Protein AF-A0A952T547-F1 (afdb_monomer)

Mean predicted aligned error: 19.17 Å

Radius of gyration: 25.54 Å; Cα contacts (8 Å, |Δi|>4): 140; chains: 1; bounding box: 40×51×68 Å

Structure (mmCIF, N/CA/C/O backbone):
data_AF-A0A952T547-F1
#
_entry.id   AF-A0A952T547-F1
#
loop_
_atom_site.group_PDB
_atom_site.id
_atom_site.type_symbol
_atom_site.label_atom_id
_atom_site.label_alt_id
_atom_site.label_comp_id
_atom_site.label_asym_id
_atom_site.label_entity_id
_atom_site.label_seq_id
_atom_site.pdbx_PDB_ins_code
_atom_site.Cartn_x
_atom_site.Cartn_y
_atom_site.Cartn_z
_atom_site.occupancy
_atom_site.B_iso_or_equiv
_atom_site.auth_seq_id
_atom_site.auth_comp_id
_atom_site.auth_asym_id
_atom_site.auth_atom_id
_atom_site.pdbx_PDB_model_num
ATOM 1 N N . MET A 1 1 ? -14.560 41.550 34.277 1.00 41.41 1 MET A N 1
ATOM 2 C CA . MET A 1 1 ? -15.078 40.164 34.198 1.00 41.41 1 MET A CA 1
ATOM 3 C C . MET A 1 1 ? -14.848 39.647 32.783 1.00 41.41 1 MET A C 1
ATOM 5 O O . MET A 1 1 ? -15.458 40.168 31.865 1.00 41.41 1 MET A O 1
ATOM 9 N N . LYS A 1 2 ? -13.906 38.715 32.571 1.00 41.25 2 LYS A N 1
ATOM 10 C CA . LYS A 1 2 ? -13.650 38.120 31.245 1.00 41.25 2 LYS A CA 1
ATOM 11 C C . LYS A 1 2 ? -14.579 36.919 31.067 1.00 41.25 2 LYS A C 1
ATOM 13 O O . LYS A 1 2 ? -14.457 35.946 31.809 1.00 41.25 2 LYS A O 1
ATOM 18 N N . SER A 1 3 ? -15.515 37.001 30.123 1.00 45.03 3 SER A N 1
ATOM 19 C CA . SER A 1 3 ? -16.387 35.886 29.757 1.00 45.03 3 SER A CA 1
ATOM 20 C C . SER A 1 3 ? -15.538 34.756 29.176 1.00 45.03 3 SER A C 1
ATOM 22 O O . SER A 1 3 ? -14.921 34.913 28.122 1.00 45.03 3 SER A O 1
ATOM 24 N N . LYS A 1 4 ? -15.485 33.616 29.870 1.00 49.12 4 LYS A N 1
ATOM 25 C CA . LYS A 1 4 ? -14.953 32.372 29.309 1.00 49.12 4 LYS A CA 1
ATOM 26 C C . LYS A 1 4 ? -15.877 31.940 28.174 1.00 49.12 4 LYS A C 1
ATOM 28 O O . LYS A 1 4 ? -16.978 31.459 28.425 1.00 49.12 4 LYS A O 1
ATOM 33 N N . THR A 1 5 ? -15.427 32.116 26.940 1.00 49.91 5 THR A N 1
ATOM 34 C CA . THR A 1 5 ? -16.039 31.512 25.757 1.00 49.91 5 THR A CA 1
ATOM 35 C C . THR A 1 5 ? -15.994 29.994 25.936 1.00 49.91 5 THR A C 1
ATOM 37 O O . THR A 1 5 ? -14.934 29.385 25.808 1.00 49.91 5 THR A O 1
ATOM 40 N N . GLN A 1 6 ? -17.118 29.378 26.312 1.00 55.28 6 GLN A N 1
ATOM 41 C CA . GLN A 1 6 ? -17.259 27.923 26.314 1.00 55.28 6 GLN A CA 1
ATOM 42 C C . GLN A 1 6 ? -17.182 27.450 24.861 1.00 55.28 6 GLN A C 1
ATOM 44 O O . GLN A 1 6 ? -18.121 27.631 24.084 1.00 55.28 6 GLN A O 1
ATOM 49 N N . SER A 1 7 ? -16.039 26.882 24.478 1.00 61.81 7 SER A N 1
ATOM 50 C CA . SER A 1 7 ? -15.892 26.209 23.194 1.00 61.81 7 SER A CA 1
ATOM 51 C C . SER A 1 7 ? -16.882 25.045 23.135 1.00 61.81 7 SER A C 1
ATOM 53 O O . SER A 1 7 ? -16.978 24.230 24.055 1.00 61.81 7 SER A O 1
ATOM 55 N N . LYS A 1 8 ? -17.677 24.989 22.061 1.00 70.31 8 LYS A N 1
ATOM 56 C CA . LYS A 1 8 ? -18.604 23.875 21.844 1.00 70.31 8 LYS A CA 1
ATOM 57 C C . LYS A 1 8 ? -17.788 22.583 21.713 1.00 70.31 8 LYS A C 1
ATOM 59 O O . LYS A 1 8 ? -16.827 22.575 20.943 1.00 70.31 8 LYS A O 1
ATOM 64 N N . PRO A 1 9 ? -18.177 21.498 22.404 1.00 66.88 9 PRO A N 1
ATOM 65 C CA . PRO A 1 9 ? -17.435 20.251 22.352 1.00 66.88 9 PRO A CA 1
ATOM 66 C C . PRO A 1 9 ? -17.433 19.698 20.927 1.00 66.88 9 PRO A C 1
ATOM 68 O O . PRO A 1 9 ? -18.470 19.697 20.238 1.00 66.88 9 PRO A O 1
ATOM 71 N N . SER A 1 10 ? -16.260 19.240 20.497 1.00 77.81 10 SER A N 1
ATOM 72 C CA .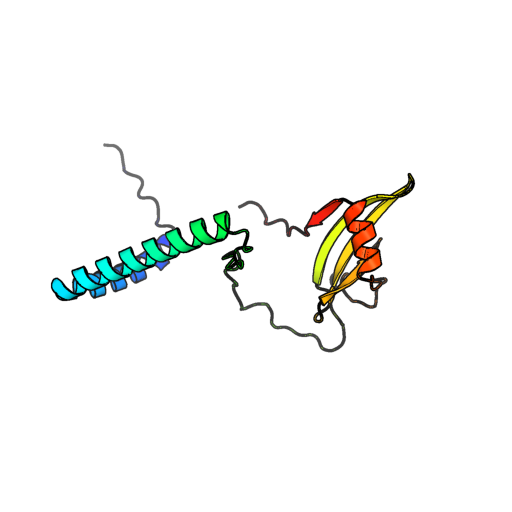 SER A 1 10 ? -16.042 18.682 19.163 1.00 77.81 10 SER A CA 1
ATOM 73 C C . SER A 1 10 ? -16.896 17.425 18.949 1.00 77.81 10 SER A C 1
ATOM 75 O O . SER A 1 10 ? -17.349 16.781 19.902 1.00 77.81 10 SER A O 1
ATOM 77 N N . ALA A 1 11 ? -17.149 17.059 17.689 1.00 74.62 11 ALA A N 1
ATOM 78 C CA . ALA A 1 11 ? -17.922 15.855 17.359 1.00 74.62 11 ALA A CA 1
ATOM 79 C C . ALA A 1 11 ? -17.305 14.585 17.983 1.00 74.62 11 ALA A C 1
ATOM 81 O O . ALA A 1 11 ? -18.025 13.706 18.457 1.00 74.62 11 ALA A O 1
ATOM 82 N N . TRP A 1 12 ? -15.973 14.549 18.078 1.00 70.25 12 TRP A N 1
ATOM 83 C CA . TRP A 1 12 ? -15.226 13.498 18.758 1.00 70.25 12 TRP A CA 1
ATOM 84 C C . TRP A 1 12 ? -15.500 13.452 20.264 1.00 70.25 12 TRP A C 1
ATOM 86 O O . TRP A 1 12 ? -15.752 12.379 20.813 1.00 70.25 12 TRP A O 1
ATOM 96 N N . GLU A 1 13 ? -15.510 14.599 20.945 1.00 74.19 13 GLU A N 1
ATOM 97 C CA . GLU A 1 13 ? -15.777 14.657 22.387 1.00 74.19 13 GLU A CA 1
ATOM 98 C C . GLU A 1 13 ? -17.197 14.207 22.727 1.00 74.19 13 GLU A C 1
ATOM 100 O O . GLU A 1 13 ? -17.400 13.529 23.731 1.00 74.19 13 GLU A O 1
ATOM 105 N N . ARG A 1 14 ? -18.183 14.528 21.881 1.00 75.19 14 ARG A N 1
ATOM 106 C CA . ARG A 1 14 ? -19.573 14.086 22.089 1.00 75.19 14 ARG A CA 1
ATOM 107 C C . ARG A 1 14 ? -19.743 12.579 21.930 1.00 75.19 14 ARG A C 1
ATOM 109 O O . ARG A 1 14 ? -20.588 11.995 22.599 1.00 75.19 14 ARG A O 1
ATOM 116 N N . TRP A 1 15 ? -18.952 11.949 21.065 1.00 75.31 15 TRP A N 1
ATOM 117 C CA . TRP A 1 15 ? -19.032 10.509 20.826 1.00 75.31 15 TRP A CA 1
ATOM 118 C C . TRP A 1 15 ? -18.198 9.683 21.815 1.00 75.31 15 TRP A C 1
ATOM 120 O O . TRP A 1 15 ? -18.633 8.621 22.267 1.00 75.31 15 TRP A O 1
ATOM 130 N N . SER A 1 16 ? -17.007 10.167 22.172 1.00 79.19 16 SER A N 1
ATOM 131 C CA . SER A 1 16 ? -16.055 9.443 23.022 1.00 79.19 16 SER A CA 1
ATOM 132 C C . SER A 1 16 ? -16.378 9.555 24.512 1.00 79.19 16 SER A C 1
ATOM 134 O O . SER A 1 16 ? -16.331 8.536 25.204 1.00 79.19 16 SER A O 1
ATOM 136 N N . LYS A 1 17 ? -16.779 10.736 25.010 1.00 76.94 17 LYS A N 1
ATOM 137 C CA . LYS A 1 17 ? -17.060 10.950 26.444 1.00 76.94 17 LYS A CA 1
ATOM 138 C C . LYS A 1 17 ? -18.060 9.946 27.027 1.00 76.94 17 LYS A C 1
ATOM 140 O O . LYS A 1 17 ? -17.703 9.301 28.008 1.00 76.94 17 LYS A O 1
ATOM 145 N N . PRO A 1 18 ? -19.227 9.676 26.407 1.00 80.00 18 PRO A N 1
ATOM 146 C CA . PRO A 1 18 ? -20.196 8.735 26.973 1.00 80.00 18 PRO A CA 1
ATOM 147 C C . PRO A 1 18 ? -19.672 7.294 27.035 1.00 80.00 18 PRO A C 1
ATOM 149 O O . PRO A 1 18 ? -20.075 6.506 27.889 1.00 80.00 18 PRO A O 1
ATOM 152 N N . ARG A 1 19 ? -18.784 6.917 26.105 1.00 78.81 19 ARG A N 1
ATOM 153 C CA . ARG A 1 19 ? -18.181 5.578 26.063 1.00 78.81 19 ARG A CA 1
ATOM 154 C C . ARG A 1 19 ? -17.081 5.437 27.108 1.00 78.81 19 ARG A C 1
ATOM 156 O O . ARG A 1 19 ? -17.044 4.428 27.808 1.00 78.81 19 ARG A O 1
ATOM 163 N N . ILE A 1 20 ? -16.233 6.456 27.235 1.00 79.62 20 ILE A N 1
ATOM 164 C CA . ILE A 1 20 ? -15.168 6.520 28.239 1.00 79.62 20 ILE A CA 1
ATOM 165 C C . ILE A 1 20 ? -15.775 6.539 29.641 1.00 79.62 20 ILE A C 1
ATOM 167 O O . ILE A 1 20 ? -15.336 5.780 30.496 1.00 79.62 20 ILE A O 1
ATOM 171 N N . GLU A 1 21 ? -16.829 7.323 29.864 1.00 81.88 21 GLU A N 1
ATOM 172 C CA . GLU A 1 21 ? -17.547 7.360 31.138 1.00 81.88 21 GLU A CA 1
ATOM 173 C C . GLU A 1 21 ? -18.133 5.992 31.483 1.00 81.88 21 GLU A C 1
ATOM 175 O O . GLU A 1 21 ? -17.847 5.482 32.559 1.00 81.88 21 GLU A O 1
ATOM 180 N N . LYS A 1 22 ? -18.832 5.322 30.555 1.00 80.62 22 LYS A N 1
ATOM 181 C CA . LYS A 1 22 ? -19.356 3.961 30.783 1.00 80.62 22 LYS A CA 1
ATOM 182 C C . LYS A 1 22 ? -18.265 2.954 31.154 1.00 80.62 22 LYS A C 1
ATOM 184 O O . LYS A 1 22 ? -18.481 2.116 32.030 1.00 80.62 22 LYS A O 1
ATOM 189 N N . LEU A 1 23 ? -17.114 3.008 30.485 1.00 79.75 23 LEU A N 1
ATOM 190 C CA . LEU A 1 23 ? -15.978 2.136 30.790 1.00 79.75 23 LEU A CA 1
ATOM 191 C C . LEU A 1 23 ? -15.363 2.474 32.147 1.00 79.75 23 LEU A C 1
ATOM 193 O O . LEU A 1 23 ? -15.076 1.568 32.923 1.00 79.75 23 LEU A O 1
ATOM 197 N N . ASN A 1 24 ? -15.230 3.758 32.464 1.00 80.12 24 ASN A N 1
ATOM 198 C CA . ASN A 1 24 ? -14.684 4.229 33.727 1.00 80.12 24 ASN A CA 1
ATOM 199 C C . ASN A 1 24 ? -15.597 3.863 34.908 1.00 80.12 24 ASN A C 1
ATOM 201 O O . ASN A 1 24 ? -15.122 3.374 35.927 1.00 80.12 24 ASN A O 1
ATOM 205 N N . THR A 1 25 ? -16.918 4.010 34.770 1.00 81.44 25 THR A N 1
ATOM 206 C CA . THR A 1 25 ? -17.879 3.599 35.803 1.00 81.44 25 THR A CA 1
ATOM 207 C C . THR A 1 25 ? -17.840 2.088 36.024 1.00 81.44 25 THR A C 1
ATOM 209 O O . THR A 1 25 ? -17.823 1.641 37.168 1.00 81.44 25 THR A O 1
ATOM 212 N N . LYS A 1 26 ? -17.753 1.289 34.950 1.00 80.62 26 LYS A N 1
ATOM 213 C CA . LYS A 1 26 ? -17.591 -0.169 35.061 1.00 80.62 26 LYS A CA 1
ATOM 214 C C . LYS A 1 26 ? -16.264 -0.553 35.713 1.00 80.62 26 LYS A C 1
ATOM 216 O O . LYS A 1 26 ? -16.247 -1.422 36.575 1.00 80.62 26 LYS A O 1
ATOM 221 N N . PHE A 1 27 ? -15.173 0.112 35.340 1.00 75.62 27 PHE A N 1
ATOM 222 C CA . PHE A 1 27 ? -13.853 -0.154 35.899 1.00 75.62 27 PHE A CA 1
ATOM 223 C C . PHE A 1 27 ? -13.778 0.201 37.389 1.00 75.62 27 PHE A C 1
ATOM 225 O O . PHE A 1 27 ? -13.273 -0.581 38.193 1.00 75.62 27 PHE A O 1
ATOM 232 N N . ASN A 1 28 ? -14.343 1.344 37.778 1.00 76.00 28 ASN A N 1
ATOM 233 C CA . ASN A 1 28 ? -14.393 1.783 39.173 1.00 76.00 28 ASN A CA 1
ATOM 234 C C . ASN A 1 28 ? -15.373 0.974 40.027 1.00 76.00 28 ASN A C 1
ATOM 236 O O . ASN A 1 28 ? -15.203 0.927 41.243 1.00 76.00 28 ASN A O 1
ATOM 240 N N . GLY A 1 29 ? -16.346 0.305 39.403 1.00 78.00 29 GLY A N 1
ATOM 241 C CA . GLY A 1 29 ? -17.239 -0.644 40.065 1.00 78.00 29 GLY A CA 1
ATOM 242 C C . GLY A 1 29 ? -16.567 -1.959 40.472 1.00 78.00 29 GLY A C 1
ATOM 243 O O . GLY A 1 29 ? -17.150 -2.717 41.242 1.00 78.00 29 GLY A O 1
ATOM 244 N N . PHE A 1 30 ? -15.348 -2.249 39.998 1.00 80.94 30 PHE A N 1
ATOM 245 C CA . PHE A 1 30 ? -14.661 -3.483 40.367 1.00 80.94 30 PHE A CA 1
ATOM 246 C C . PHE A 1 30 ? -14.046 -3.434 41.778 1.00 80.94 30 PHE A C 1
ATOM 248 O O . PHE A 1 30 ? -13.500 -2.400 42.202 1.00 80.94 30 PHE A O 1
ATOM 255 N N . PRO A 1 31 ? -14.019 -4.584 42.482 1.00 84.50 31 PRO A N 1
ATOM 256 C CA . PRO A 1 31 ? -13.281 -4.741 43.727 1.00 84.50 31 PRO A CA 1
ATOM 257 C C . PRO A 1 31 ? -11.823 -4.293 43.580 1.00 84.50 31 PRO A C 1
ATOM 259 O O . PRO A 1 31 ? -11.185 -4.477 42.540 1.00 84.50 31 PRO A O 1
ATOM 262 N N . GLN A 1 32 ? -11.274 -3.696 44.638 1.00 78.00 32 GLN A N 1
ATOM 263 C CA . GLN A 1 32 ? -9.939 -3.091 44.610 1.00 78.00 32 GLN A CA 1
ATOM 264 C C . GLN A 1 32 ? -8.831 -4.107 44.260 1.00 78.00 32 GLN A C 1
ATOM 266 O O . GLN A 1 32 ? -7.861 -3.746 43.594 1.0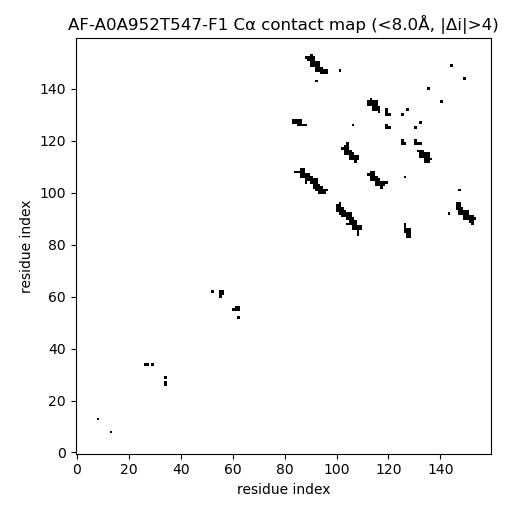0 78.00 32 GLN A O 1
ATOM 271 N N . GLY A 1 33 ? -8.999 -5.379 44.642 1.00 79.50 33 GLY A N 1
ATOM 272 C CA . GLY A 1 33 ? -8.100 -6.474 44.257 1.00 79.50 33 GLY A CA 1
ATOM 273 C C . GLY A 1 33 ? -8.127 -6.772 42.754 1.00 79.50 33 GLY A C 1
ATOM 274 O O . GLY A 1 33 ? -7.076 -6.867 42.123 1.00 79.50 33 GLY A O 1
ATOM 275 N N . THR A 1 34 ? -9.318 -6.816 42.151 1.00 78.12 34 THR A N 1
ATOM 276 C CA . THR A 1 34 ? -9.490 -7.047 40.711 1.00 78.12 34 THR A CA 1
ATOM 277 C C . THR A 1 34 ? -8.882 -5.910 39.890 1.00 78.12 34 THR A C 1
ATOM 279 O O . THR A 1 34 ? -8.151 -6.173 38.938 1.00 78.12 34 THR A O 1
ATOM 282 N N . ARG A 1 35 ? -9.071 -4.647 40.303 1.00 78.62 35 ARG A N 1
ATOM 283 C CA . ARG A 1 35 ? -8.446 -3.485 39.638 1.00 78.62 35 ARG A CA 1
ATOM 284 C C . ARG A 1 35 ? -6.921 -3.565 39.629 1.00 78.62 35 ARG A C 1
ATOM 286 O O . ARG A 1 35 ? -6.309 -3.350 38.587 1.00 78.62 35 ARG A O 1
ATOM 293 N N . LYS A 1 36 ? -6.313 -3.920 40.766 1.00 80.62 36 LYS A N 1
ATOM 294 C CA . LYS A 1 36 ? -4.858 -4.112 40.868 1.00 80.62 36 LYS A CA 1
ATOM 295 C C . LYS A 1 36 ? -4.376 -5.224 39.936 1.00 80.62 36 LYS A C 1
ATOM 297 O O . LYS A 1 36 ? -3.416 -5.011 39.207 1.00 80.62 36 LYS A O 1
ATOM 302 N N . SER A 1 37 ? -5.073 -6.363 39.904 1.00 84.75 37 SER A N 1
ATOM 303 C CA . SER A 1 37 ? -4.706 -7.475 39.017 1.00 84.75 37 SER A CA 1
ATOM 304 C C . SER A 1 37 ? -4.776 -7.093 37.534 1.00 84.75 37 SER A C 1
ATOM 306 O O . SER A 1 37 ? -3.836 -7.364 36.797 1.00 84.75 37 SER A O 1
ATOM 308 N N . ILE A 1 38 ? -5.827 -6.379 37.109 1.00 84.94 38 ILE A N 1
ATOM 309 C CA . ILE A 1 38 ? -5.999 -5.946 35.715 1.00 84.94 38 ILE A CA 1
ATOM 310 C C . ILE A 1 38 ? -4.884 -4.979 35.307 1.00 84.94 38 ILE A C 1
ATOM 312 O O . ILE A 1 38 ? -4.327 -5.113 34.221 1.00 84.94 38 ILE A O 1
ATOM 316 N N . LEU A 1 39 ? -4.538 -4.024 36.177 1.00 84.88 39 LEU A N 1
ATOM 317 C CA . LEU A 1 39 ? -3.462 -3.067 35.908 1.00 84.88 39 LEU A CA 1
ATOM 318 C C . LEU A 1 39 ? -2.098 -3.754 35.800 1.00 84.88 39 LEU A C 1
ATOM 320 O O . LEU A 1 39 ? -1.329 -3.430 34.900 1.00 84.88 39 LEU A O 1
ATOM 324 N N . ILE A 1 40 ? -1.818 -4.722 36.677 1.00 88.94 40 ILE A N 1
ATOM 325 C CA . ILE A 1 40 ? -0.575 -5.500 36.635 1.00 88.94 40 ILE A CA 1
ATOM 326 C C . ILE A 1 40 ? -0.507 -6.318 35.343 1.00 88.94 40 ILE A C 1
ATOM 328 O O . ILE A 1 40 ? 0.497 -6.253 34.640 1.00 88.94 40 ILE A O 1
ATOM 332 N N . VAL A 1 41 ? -1.579 -7.031 34.985 1.00 90.38 41 VAL A N 1
ATOM 333 C CA . VAL A 1 41 ? -1.631 -7.834 33.753 1.00 90.38 41 VAL A CA 1
ATOM 334 C C . VAL A 1 41 ? -1.446 -6.955 32.516 1.00 90.38 41 VAL A C 1
ATOM 336 O O . VAL A 1 41 ? -0.644 -7.291 31.649 1.00 90.38 41 VAL A O 1
ATOM 339 N N . MET A 1 42 ? -2.115 -5.801 32.448 1.00 89.81 42 MET A N 1
ATOM 340 C CA . MET A 1 42 ? -1.928 -4.852 31.346 1.00 89.81 42 MET A CA 1
ATOM 341 C C . MET A 1 42 ? -0.495 -4.317 31.272 1.00 89.81 42 MET A C 1
ATOM 343 O O . MET A 1 42 ? 0.078 -4.266 30.188 1.00 89.81 42 MET A O 1
ATOM 347 N N . GLY A 1 43 ? 0.104 -3.956 32.410 1.00 89.81 43 GLY A N 1
ATOM 348 C CA . GLY A 1 43 ? 1.491 -3.496 32.458 1.00 89.81 43 GLY A CA 1
ATOM 349 C C . GLY A 1 43 ? 2.479 -4.558 31.972 1.00 89.81 43 GLY A C 1
ATOM 350 O O . GLY A 1 43 ? 3.367 -4.255 31.179 1.00 89.81 43 GLY A O 1
ATOM 351 N N . VAL A 1 44 ? 2.284 -5.814 32.384 1.00 92.31 44 VAL A N 1
ATOM 352 C CA . VAL A 1 44 ? 3.104 -6.951 31.940 1.00 92.31 44 VAL A CA 1
ATOM 353 C C . VAL A 1 44 ? 2.953 -7.184 30.436 1.00 92.31 44 VAL A C 1
ATOM 355 O O . VAL A 1 44 ? 3.956 -7.345 29.748 1.00 92.31 44 VAL A O 1
ATOM 358 N N . LEU A 1 45 ? 1.732 -7.135 29.898 1.00 89.69 45 LEU A N 1
ATOM 359 C CA . LEU A 1 45 ? 1.496 -7.284 28.458 1.00 89.69 45 LEU A CA 1
ATOM 360 C C . LEU A 1 45 ? 2.189 -6.186 27.641 1.00 89.69 45 LEU A C 1
ATOM 362 O O . LEU A 1 45 ? 2.816 -6.485 26.627 1.00 89.69 45 LEU A O 1
ATOM 366 N N . ILE A 1 46 ? 2.127 -4.932 28.098 1.00 90.69 46 ILE A N 1
ATOM 367 C CA . ILE A 1 46 ? 2.820 -3.813 27.446 1.00 90.69 46 ILE A CA 1
ATOM 368 C C . ILE A 1 46 ? 4.338 -4.020 27.497 1.00 90.69 46 ILE A C 1
ATOM 370 O O . ILE A 1 46 ? 5.006 -3.858 26.480 1.00 90.69 46 ILE A O 1
ATOM 374 N N . ALA A 1 47 ? 4.888 -4.427 28.644 1.00 90.75 47 ALA A N 1
ATOM 375 C CA . ALA A 1 47 ? 6.320 -4.685 28.783 1.00 90.75 47 ALA A CA 1
ATOM 376 C C . ALA A 1 47 ? 6.802 -5.812 27.852 1.00 90.75 47 ALA A C 1
ATOM 378 O O . ALA A 1 47 ? 7.852 -5.678 27.224 1.00 90.75 47 ALA A O 1
ATOM 379 N N . ILE A 1 48 ? 6.017 -6.885 27.712 1.00 89.06 48 ILE A N 1
ATOM 380 C CA . ILE A 1 48 ? 6.310 -7.989 26.788 1.00 89.06 48 ILE A CA 1
ATOM 381 C C . ILE A 1 48 ? 6.277 -7.500 25.336 1.00 89.06 48 ILE A C 1
ATOM 383 O O . ILE A 1 48 ? 7.197 -7.800 24.580 1.00 89.06 48 ILE A O 1
ATOM 387 N N . LEU A 1 49 ? 5.267 -6.715 24.942 1.00 84.25 49 LEU A N 1
ATOM 388 C CA . LEU A 1 49 ? 5.184 -6.143 23.592 1.00 84.25 49 LEU A CA 1
ATOM 389 C C . LEU A 1 49 ? 6.384 -5.242 23.277 1.00 84.25 49 LEU A C 1
ATOM 391 O O . LEU A 1 49 ? 6.997 -5.393 22.222 1.00 84.25 49 LEU A O 1
ATOM 395 N N . CYS A 1 50 ? 6.760 -4.357 24.204 1.00 83.69 50 CYS A N 1
ATOM 396 C CA . CYS A 1 50 ? 7.944 -3.510 24.062 1.00 83.69 50 CYS A CA 1
ATOM 397 C C . CYS A 1 50 ? 9.226 -4.346 23.936 1.00 83.69 50 CYS A C 1
ATOM 399 O O . CYS A 1 50 ? 10.055 -4.074 23.070 1.00 83.69 50 CYS A O 1
ATOM 401 N N . GLY A 1 51 ? 9.370 -5.390 24.759 1.00 83.75 51 GLY A N 1
ATOM 402 C CA . GLY A 1 51 ? 10.493 -6.322 24.683 1.00 83.75 51 GLY A CA 1
ATOM 403 C C . GLY A 1 51 ? 10.566 -7.021 23.327 1.00 83.75 51 GLY A C 1
ATOM 404 O O . GLY A 1 51 ? 11.616 -7.007 22.692 1.00 83.75 51 GLY A O 1
ATOM 405 N N . MET A 1 52 ? 9.448 -7.560 22.834 1.00 80.56 52 MET A N 1
ATOM 406 C CA . MET A 1 52 ? 9.391 -8.222 21.525 1.00 80.56 52 MET A CA 1
ATOM 407 C C . MET A 1 52 ? 9.760 -7.281 20.374 1.00 80.56 52 MET A C 1
A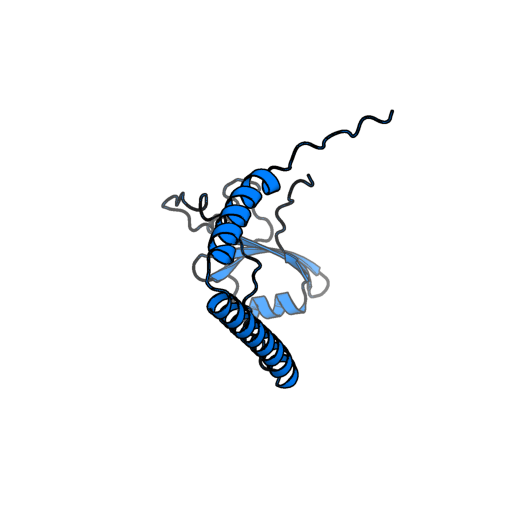TOM 409 O O . MET A 1 52 ? 10.439 -7.712 19.449 1.00 80.56 52 MET A O 1
ATOM 413 N N . MET A 1 53 ? 9.378 -6.000 20.429 1.00 78.06 53 MET A N 1
ATOM 414 C CA . MET A 1 53 ? 9.784 -5.024 19.409 1.00 78.06 53 MET A CA 1
ATOM 415 C C . MET A 1 53 ? 11.301 -4.800 19.392 1.00 78.06 53 MET A C 1
ATOM 417 O O . MET A 1 53 ? 11.902 -4.788 18.320 1.00 78.06 53 MET A O 1
ATOM 421 N N . VAL A 1 54 ? 11.929 -4.670 20.565 1.00 81.12 54 VAL A N 1
ATOM 422 C CA . VAL A 1 54 ? 13.388 -4.499 20.676 1.00 81.12 54 VAL A CA 1
ATOM 423 C C . VAL A 1 54 ? 14.127 -5.764 20.239 1.00 81.12 54 VAL A C 1
ATOM 425 O O . VAL A 1 54 ? 15.092 -5.680 19.485 1.00 81.12 54 VAL A O 1
ATOM 428 N N . PHE A 1 55 ? 13.656 -6.942 20.655 1.00 76.69 55 PHE A N 1
ATOM 429 C CA . PHE A 1 55 ? 14.230 -8.219 20.232 1.00 76.69 55 PHE A CA 1
ATOM 430 C C . PHE A 1 55 ? 14.112 -8.416 18.714 1.00 76.69 55 PHE A C 1
ATOM 432 O O . PHE A 1 55 ? 15.110 -8.717 18.067 1.00 76.69 55 PHE A O 1
ATOM 439 N N . ASN A 1 56 ? 12.946 -8.163 18.116 1.00 71.56 56 ASN A N 1
ATOM 440 C CA . ASN A 1 56 ? 12.776 -8.261 16.663 1.00 71.56 56 ASN A CA 1
ATOM 441 C C . ASN A 1 56 ? 13.716 -7.309 15.902 1.00 71.56 56 ASN A C 1
ATOM 443 O O . ASN A 1 56 ? 14.269 -7.700 14.877 1.00 71.56 56 ASN A O 1
ATOM 447 N N . ALA A 1 57 ? 13.961 -6.102 16.428 1.00 68.06 57 ALA A N 1
ATOM 448 C CA . ALA A 1 57 ? 14.900 -5.149 15.836 1.00 68.06 57 ALA A CA 1
ATOM 449 C C . ALA A 1 57 ? 16.371 -5.612 15.902 1.00 68.06 57 ALA A C 1
ATOM 451 O O . ALA A 1 57 ? 17.124 -5.370 14.964 1.00 68.06 57 ALA A O 1
ATOM 452 N N . ILE A 1 58 ? 16.784 -6.288 16.982 1.00 75.38 58 ILE A N 1
ATOM 453 C CA . ILE A 1 58 ? 18.165 -6.779 17.155 1.00 75.38 58 ILE A CA 1
ATOM 454 C C . ILE A 1 58 ? 18.441 -8.016 16.289 1.00 75.38 58 ILE A C 1
ATOM 456 O O . ILE A 1 58 ? 19.526 -8.144 15.730 1.00 75.38 58 ILE A O 1
ATOM 460 N N . TYR A 1 59 ? 17.471 -8.924 16.161 1.00 75.75 59 TYR A N 1
ATOM 461 C CA . TYR A 1 59 ? 17.650 -10.199 15.454 1.00 75.75 59 TYR A CA 1
ATOM 462 C C . TYR A 1 59 ? 17.342 -10.133 13.950 1.00 75.75 59 TYR A C 1
ATOM 464 O O . TYR A 1 59 ? 17.345 -11.166 13.285 1.00 75.75 59 TYR A O 1
ATOM 472 N N . GLY A 1 60 ? 17.078 -8.941 13.401 1.00 55.44 60 GLY A N 1
ATOM 473 C CA . GLY A 1 60 ? 16.863 -8.747 11.963 1.00 55.44 60 GLY A CA 1
ATOM 474 C C . GLY A 1 60 ? 15.640 -9.480 11.407 1.00 55.44 60 GLY A C 1
ATOM 475 O O . GLY A 1 60 ? 15.510 -9.628 10.194 1.00 55.44 60 GLY A O 1
ATOM 476 N N . VAL A 1 61 ? 14.737 -9.943 12.277 1.00 57.31 61 VAL A N 1
ATOM 477 C CA . VAL A 1 61 ? 13.457 -10.506 11.856 1.00 57.31 61 VAL A CA 1
ATOM 478 C C . VAL A 1 61 ? 12.599 -9.317 11.439 1.00 57.31 61 VAL A C 1
ATOM 480 O O . VAL A 1 61 ? 12.337 -8.459 12.289 1.00 57.31 61 VAL A O 1
ATOM 483 N N . PRO A 1 62 ? 12.168 -9.218 10.166 1.00 50.03 62 PRO A N 1
ATOM 484 C CA . PRO A 1 62 ? 11.286 -8.142 9.751 1.00 50.03 62 PRO A CA 1
ATOM 485 C C . PRO A 1 62 ? 10.065 -8.204 10.659 1.00 50.03 62 PRO A C 1
ATOM 487 O O . PRO A 1 62 ? 9.357 -9.213 10.703 1.00 50.03 62 PRO A O 1
ATOM 490 N N . ALA A 1 63 ? 9.874 -7.159 11.463 1.00 51.84 63 ALA A N 1
ATOM 491 C CA . ALA A 1 63 ? 8.705 -7.044 12.306 1.00 51.84 63 ALA A CA 1
ATOM 492 C C . ALA A 1 63 ? 7.495 -7.192 11.383 1.00 51.84 63 ALA A C 1
ATOM 494 O O . ALA A 1 63 ? 7.267 -6.329 10.537 1.00 51.84 63 ALA A O 1
ATOM 495 N N . ASN A 1 64 ? 6.766 -8.309 11.495 1.00 47.81 64 ASN A N 1
ATOM 496 C CA . ASN A 1 64 ? 5.539 -8.485 10.734 1.00 47.81 64 ASN A CA 1
ATOM 497 C C . ASN A 1 64 ? 4.687 -7.236 10.975 1.00 47.81 64 ASN A C 1
ATOM 499 O O . ASN A 1 64 ? 4.412 -6.904 12.137 1.00 47.81 64 ASN A O 1
ATOM 503 N N . PRO A 1 65 ? 4.317 -6.508 9.914 1.00 44.53 65 PRO A N 1
ATOM 504 C CA . PRO A 1 65 ? 3.703 -5.216 10.059 1.00 44.53 65 PRO A CA 1
ATOM 505 C C . PRO A 1 65 ? 2.255 -5.480 10.430 1.00 44.53 65 PRO A C 1
ATOM 507 O O . PRO A 1 65 ? 1.383 -5.601 9.576 1.00 44.53 65 PRO A O 1
ATOM 510 N N . VAL A 1 66 ? 1.952 -5.497 11.723 1.00 47.06 66 VAL A N 1
ATOM 511 C CA . VAL A 1 66 ? 0.653 -4.964 12.127 1.00 47.06 66 VAL A CA 1
ATOM 512 C C . VAL A 1 66 ? 0.778 -3.447 12.004 1.00 47.06 66 VAL A C 1
ATOM 514 O O . VAL A 1 66 ? 0.876 -2.714 12.985 1.00 47.06 66 VAL A O 1
ATOM 517 N N . SER A 1 67 ? 0.853 -2.987 10.755 1.00 38.38 67 SER A N 1
ATOM 518 C CA . SER A 1 67 ? 0.650 -1.604 10.379 1.00 38.38 67 SER A CA 1
ATOM 519 C C . SER A 1 67 ? -0.818 -1.308 10.646 1.00 38.38 67 SER A C 1
ATOM 521 O O . SER A 1 67 ? -1.723 -1.659 9.887 1.00 38.38 67 SER A O 1
ATOM 523 N N . VAL A 1 68 ? -1.080 -0.662 11.778 1.00 43.28 68 VAL A N 1
ATOM 524 C CA . VAL A 1 68 ? -2.365 -0.011 12.033 1.00 43.28 68 VAL A CA 1
ATOM 525 C C . VAL A 1 68 ? -2.415 1.273 11.195 1.00 43.28 68 VAL A C 1
ATOM 527 O O . VAL A 1 68 ? -2.489 2.370 11.725 1.00 43.28 68 VAL A O 1
ATOM 530 N N . ASP A 1 69 ? -2.370 1.126 9.870 1.00 36.81 69 ASP A N 1
ATOM 531 C CA . ASP A 1 69 ? -2.627 2.196 8.893 1.00 36.81 69 ASP A CA 1
ATOM 532 C C . ASP A 1 69 ? -4.035 2.088 8.291 1.00 36.81 69 ASP A C 1
ATOM 534 O O . ASP A 1 69 ? -4.403 2.791 7.350 1.00 36.81 69 ASP A O 1
ATOM 538 N N . LYS A 1 70 ? -4.878 1.205 8.838 1.00 38.19 70 LYS A N 1
ATOM 539 C CA . LYS A 1 70 ? -6.192 0.919 8.266 1.00 38.19 70 LYS A CA 1
ATOM 540 C C . LYS A 1 70 ? -7.292 0.904 9.320 1.0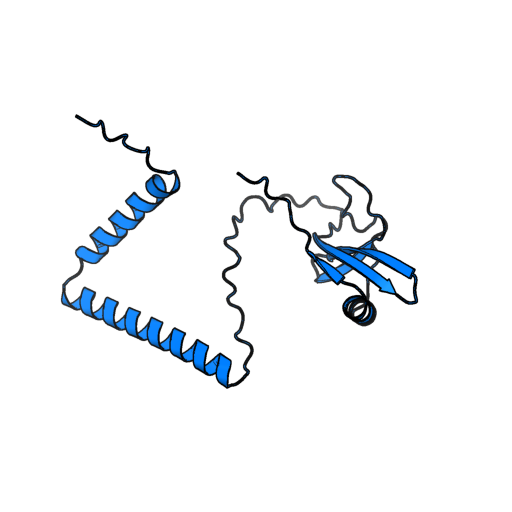0 38.19 70 LYS A C 1
ATOM 542 O O . LYS A 1 70 ? -7.813 -0.144 9.693 1.00 38.19 70 LYS A O 1
ATOM 547 N N . ILE A 1 71 ? -7.742 2.093 9.720 1.00 41.31 71 ILE A N 1
ATOM 548 C CA . ILE A 1 71 ? -9.154 2.256 10.090 1.00 41.31 71 ILE A CA 1
ATOM 549 C C . ILE A 1 71 ? -9.930 2.280 8.772 1.00 41.31 71 ILE A C 1
ATOM 551 O O . ILE A 1 71 ? -10.140 3.318 8.151 1.00 41.31 71 ILE A O 1
ATOM 555 N N . THR A 1 72 ? -10.304 1.093 8.306 1.00 41.41 72 THR A N 1
ATOM 556 C CA . THR A 1 72 ? -11.305 0.941 7.254 1.00 41.41 72 THR A CA 1
ATOM 557 C C . THR A 1 72 ? -12.654 1.436 7.781 1.00 41.41 72 THR A C 1
ATOM 559 O O . THR A 1 72 ? -13.202 0.878 8.729 1.00 41.41 72 THR A O 1
ATOM 562 N N . LEU A 1 73 ? -13.239 2.457 7.148 1.00 36.47 73 LEU A N 1
ATOM 563 C CA . LEU A 1 73 ? -14.697 2.569 7.106 1.00 36.47 73 LEU A CA 1
ATOM 564 C C . LEU A 1 73 ? -15.192 1.679 5.959 1.00 36.47 73 LEU A C 1
ATOM 566 O O . LEU A 1 73 ? -15.274 2.084 4.804 1.00 36.47 73 LEU A O 1
ATOM 570 N N . SER A 1 74 ? -15.483 0.428 6.308 1.00 40.22 74 SER A N 1
ATOM 571 C CA . SER A 1 74 ? -15.947 -0.649 5.425 1.00 40.22 74 SER A CA 1
ATOM 572 C C . SER A 1 74 ? -17.425 -0.537 5.028 1.00 40.22 74 SER A C 1
ATOM 574 O O . SER A 1 74 ? -18.140 -1.535 5.112 1.00 40.22 74 SER A O 1
ATOM 576 N N . LYS A 1 75 ? -17.930 0.641 4.632 1.00 37.94 75 LYS A N 1
ATOM 577 C CA . LYS A 1 75 ? -19.348 0.745 4.226 1.00 37.94 75 LYS A CA 1
ATOM 578 C C . LYS A 1 75 ? -19.680 1.260 2.832 1.00 37.94 75 LYS A C 1
ATOM 580 O O . LYS A 1 75 ? -20.808 1.021 2.430 1.00 37.94 75 LYS A O 1
ATOM 585 N N . ASP A 1 76 ? -18.716 1.750 2.053 1.00 38.56 76 ASP A N 1
ATOM 586 C CA . ASP A 1 76 ? -19.005 2.201 0.677 1.00 38.56 76 ASP A CA 1
ATOM 587 C C . ASP A 1 76 ? -18.262 1.413 -0.424 1.00 38.56 76 ASP A C 1
ATOM 589 O O . ASP A 1 76 ? -18.249 1.822 -1.578 1.00 38.56 76 ASP A O 1
ATOM 593 N N . ILE A 1 77 ? -17.667 0.250 -0.115 1.00 43.59 77 ILE A N 1
ATOM 594 C CA . ILE A 1 77 ? -16.945 -0.596 -1.101 1.00 43.59 77 ILE A CA 1
ATOM 595 C C . ILE A 1 77 ? -17.867 -1.669 -1.727 1.00 43.59 77 ILE A C 1
ATOM 597 O O . ILE A 1 77 ? -17.408 -2.701 -2.200 1.00 43.59 77 ILE A O 1
ATOM 601 N N . TYR A 1 78 ? -19.186 -1.461 -1.735 1.00 48.12 78 TYR A N 1
ATOM 602 C CA . TYR A 1 78 ? -20.123 -2.402 -2.358 1.00 48.12 78 TYR A CA 1
ATOM 603 C C . TYR A 1 78 ? -21.037 -1.712 -3.367 1.00 48.12 78 TYR A C 1
ATOM 605 O O . TYR A 1 78 ? -22.185 -1.395 -3.078 1.00 48.12 78 TYR A O 1
ATOM 613 N N . MET A 1 79 ? -20.530 -1.578 -4.590 1.00 36.12 79 MET A N 1
ATOM 614 C CA . MET A 1 79 ? -21.346 -1.746 -5.791 1.00 36.12 79 MET A CA 1
ATOM 615 C C . MET A 1 79 ? -20.490 -2.437 -6.867 1.00 36.12 79 MET A C 1
ATOM 617 O O . MET A 1 79 ? -19.816 -1.771 -7.647 1.00 36.12 79 MET A O 1
ATOM 621 N N . PRO A 1 80 ? -20.438 -3.781 -6.879 1.00 37.22 80 PRO A N 1
ATOM 622 C CA . PRO A 1 80 ? -19.877 -4.520 -8.002 1.00 37.22 80 PRO A CA 1
ATOM 623 C C . PRO A 1 80 ? -20.792 -4.343 -9.220 1.00 37.22 80 PRO A C 1
ATOM 625 O O . PRO A 1 80 ? -21.926 -4.820 -9.221 1.00 37.22 80 PRO A O 1
ATOM 628 N N . GLN A 1 81 ? -20.303 -3.660 -10.256 1.00 38.72 81 GLN A N 1
ATOM 629 C CA . GLN A 1 81 ? -20.906 -3.739 -11.584 1.00 38.72 81 GLN A CA 1
ATOM 630 C C . GLN A 1 81 ? -20.397 -5.017 -12.276 1.00 38.72 81 GLN A C 1
ATOM 632 O O . GLN A 1 81 ? -19.186 -5.235 -12.350 1.00 38.72 81 GLN A O 1
ATOM 637 N N . PRO A 1 82 ? -21.287 -5.906 -12.744 1.00 37.47 82 PRO A N 1
ATOM 638 C CA . PRO A 1 82 ? -20.886 -7.123 -13.431 1.00 37.47 82 PRO A CA 1
ATOM 639 C C . PRO A 1 82 ? -20.499 -6.793 -14.878 1.00 37.47 82 PRO A C 1
ATOM 641 O O . PRO A 1 82 ? -21.360 -6.448 -15.681 1.00 37.47 82 PRO A O 1
ATOM 644 N N . GLY A 1 83 ? -19.214 -6.921 -15.221 1.00 49.66 83 GLY A N 1
ATOM 645 C CA . GLY A 1 83 ? -18.777 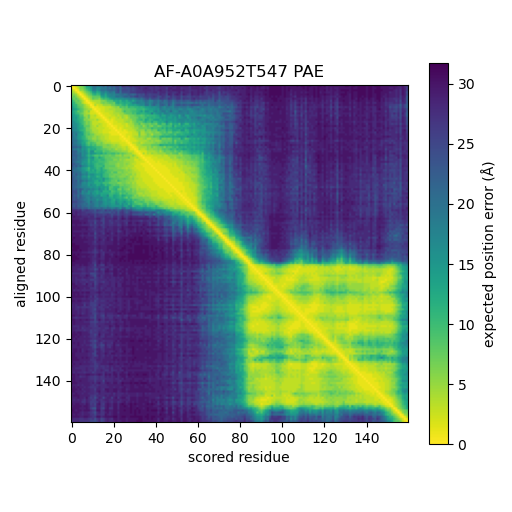-6.945 -16.624 1.00 49.66 83 GLY A CA 1
ATOM 646 C C . GLY A 1 83 ? -17.417 -6.319 -16.917 1.00 49.66 83 GLY A C 1
ATOM 647 O O . GLY A 1 83 ? -16.777 -6.725 -17.880 1.00 49.66 83 GLY A O 1
ATOM 648 N N . THR A 1 84 ? -16.935 -5.404 -16.078 1.00 53.28 84 THR A N 1
ATOM 649 C CA . THR A 1 84 ? -15.647 -4.725 -16.276 1.00 53.28 84 THR A CA 1
ATOM 650 C C . THR A 1 84 ? -14.646 -5.199 -15.225 1.00 53.28 84 THR A C 1
ATOM 652 O O . THR A 1 84 ? -14.925 -5.224 -14.025 1.00 53.28 84 THR A O 1
ATOM 655 N N . GLN A 1 85 ? -13.473 -5.666 -15.661 1.00 74.44 85 GLN A N 1
ATOM 656 C CA . GLN A 1 85 ? -12.380 -5.999 -14.743 1.00 74.44 85 GLN A CA 1
ATOM 657 C C . GLN A 1 85 ? -11.732 -4.684 -14.305 1.00 74.44 85 GLN A C 1
ATOM 659 O O . GLN A 1 85 ? -10.703 -4.289 -14.837 1.00 74.44 85 GLN A O 1
ATOM 664 N N . THR A 1 86 ? -12.367 -3.977 -13.372 1.00 79.19 86 THR A N 1
ATOM 665 C CA . THR A 1 86 ? -11.853 -2.713 -12.841 1.00 79.19 86 THR A CA 1
ATOM 666 C C . THR A 1 86 ? -10.493 -2.923 -12.176 1.00 79.19 86 THR A C 1
ATOM 668 O O . THR A 1 86 ? -10.334 -3.786 -11.309 1.00 79.19 86 THR A O 1
ATOM 671 N N . LEU A 1 87 ? -9.518 -2.113 -12.571 1.00 82.62 87 LEU A N 1
ATOM 672 C CA . LEU A 1 87 ? -8.192 -2.036 -11.980 1.00 82.62 87 LEU A CA 1
ATOM 673 C C . LEU A 1 87 ? -8.187 -1.028 -10.826 1.00 82.62 87 LEU A C 1
ATOM 675 O O . LEU A 1 87 ? -8.892 -0.019 -10.829 1.00 82.62 87 LEU A O 1
ATOM 679 N N . THR A 1 88 ? -7.373 -1.294 -9.813 1.00 84.50 88 THR A N 1
ATOM 680 C CA . THR A 1 88 ? -7.188 -0.398 -8.672 1.00 84.50 88 THR A CA 1
ATOM 681 C C . THR A 1 88 ? -5.924 0.430 -8.892 1.00 84.50 88 THR A C 1
ATOM 683 O O . THR A 1 88 ? -4.845 -0.158 -8.965 1.00 84.50 88 THR A O 1
ATOM 686 N N . PRO A 1 89 ? -5.998 1.770 -8.984 1.00 85.69 89 PRO A N 1
ATOM 687 C CA . PRO A 1 89 ? -4.809 2.596 -9.160 1.00 85.69 89 PRO A CA 1
ATOM 688 C C . PRO A 1 89 ? -3.885 2.509 -7.952 1.00 85.69 89 PRO A C 1
ATOM 690 O O . PRO A 1 89 ? -4.324 2.706 -6.817 1.00 85.69 89 PRO A O 1
ATOM 693 N N . ILE A 1 90 ? -2.597 2.303 -8.211 1.00 83.50 90 ILE A N 1
ATOM 694 C CA . ILE A 1 90 ? -1.565 2.276 -7.168 1.00 83.50 90 ILE A CA 1
ATOM 695 C C . ILE A 1 90 ? -0.646 3.495 -7.241 1.00 83.50 90 ILE A C 1
ATOM 697 O O . ILE A 1 90 ? -0.241 4.031 -6.208 1.00 83.50 90 ILE A O 1
ATOM 701 N N . GLY A 1 91 ? -0.380 4.017 -8.438 1.00 84.81 91 GLY A N 1
ATOM 702 C CA . GLY A 1 91 ? 0.522 5.150 -8.591 1.00 84.81 91 GLY A CA 1
ATOM 703 C C . GLY A 1 91 ? 0.897 5.431 -10.028 1.00 84.81 91 GLY A C 1
ATOM 704 O O . GLY A 1 91 ? 0.202 5.041 -10.964 1.00 84.81 91 GLY A O 1
ATOM 705 N N . LYS A 1 92 ? 2.002 6.146 -10.181 1.00 87.88 92 LYS A N 1
ATOM 706 C CA . LYS A 1 92 ? 2.673 6.377 -11.455 1.00 87.88 92 LYS A CA 1
ATOM 707 C C . LYS A 1 92 ? 4.172 6.206 -11.265 1.00 87.88 92 LYS A C 1
ATOM 709 O O . LYS A 1 92 ? 4.691 6.593 -10.219 1.00 87.88 92 LYS A O 1
ATOM 714 N N . MET A 1 93 ? 4.848 5.665 -12.261 1.00 85.62 93 MET A N 1
ATOM 715 C CA . MET A 1 93 ? 6.303 5.681 -12.345 1.00 85.62 93 MET A CA 1
ATOM 716 C C . MET A 1 93 ? 6.721 6.784 -13.309 1.00 85.62 93 MET A C 1
ATOM 718 O O . MET A 1 93 ? 6.010 7.079 -14.273 1.00 85.62 93 MET A O 1
ATOM 722 N N . LYS A 1 94 ? 7.830 7.450 -12.993 1.00 90.00 94 LYS A N 1
ATOM 723 C CA . LYS A 1 94 ? 8.462 8.428 -13.877 1.00 90.00 94 LYS A CA 1
ATOM 724 C C . LYS A 1 94 ? 9.976 8.375 -13.723 1.00 90.00 94 LYS A C 1
ATOM 726 O O . LYS A 1 94 ? 10.458 8.257 -12.597 1.00 90.00 94 LYS A O 1
ATOM 731 N N . GLY A 1 95 ? 10.715 8.569 -14.796 1.00 86.88 95 GLY A N 1
ATOM 732 C CA . GLY A 1 95 ? 12.173 8.549 -14.756 1.00 86.88 95 GLY A CA 1
ATOM 733 C C . GLY A 1 95 ? 12.757 8.613 -16.153 1.00 86.88 95 GLY A C 1
ATOM 734 O O . GLY A 1 95 ? 12.078 9.041 -17.081 1.00 86.88 95 GLY A O 1
ATOM 735 N N . GLU A 1 96 ? 14.014 8.221 -16.278 1.00 87.50 96 GLU A N 1
ATOM 736 C CA . GLU A 1 96 ? 14.746 8.223 -17.539 1.00 87.50 96 GLU A CA 1
ATOM 737 C C . GLU A 1 96 ? 15.307 6.821 -17.757 1.00 87.50 96 GLU A C 1
ATOM 739 O O . GLU A 1 96 ? 15.938 6.277 -16.857 1.00 87.50 96 GLU A O 1
ATOM 744 N N . ILE A 1 97 ? 15.043 6.232 -18.921 1.00 83.12 97 ILE A N 1
ATOM 745 C CA . ILE A 1 97 ? 15.598 4.941 -19.342 1.00 83.12 97 ILE A CA 1
ATOM 746 C C . ILE A 1 97 ? 16.303 5.192 -20.669 1.00 83.12 97 ILE A C 1
ATOM 748 O O . ILE A 1 97 ? 15.719 5.779 -21.575 1.00 83.12 97 ILE A O 1
ATOM 752 N N . ASP A 1 98 ? 17.573 4.799 -20.768 1.00 84.44 98 ASP A N 1
ATOM 753 C CA . ASP A 1 98 ? 18.382 4.938 -21.987 1.00 84.44 98 ASP A CA 1
ATOM 754 C C . ASP A 1 98 ? 18.428 6.365 -22.584 1.00 84.44 98 ASP A C 1
ATOM 756 O O . ASP A 1 98 ? 18.612 6.551 -23.787 1.00 84.44 98 ASP A O 1
ATOM 760 N N . GLY A 1 99 ? 18.303 7.399 -21.744 1.00 83.31 99 GLY A N 1
ATOM 761 C CA . GLY A 1 99 ? 18.313 8.801 -22.177 1.00 83.31 99 GLY A CA 1
ATOM 762 C C . GLY A 1 99 ? 16.943 9.363 -22.574 1.00 83.31 99 GLY A C 1
ATOM 763 O O . GLY A 1 99 ? 16.848 10.536 -22.944 1.00 83.31 99 GLY A O 1
ATOM 764 N N . GLU A 1 100 ? 15.881 8.556 -22.500 1.00 87.00 100 GLU A N 1
ATOM 765 C CA . GLU A 1 100 ? 14.510 8.962 -22.807 1.00 87.00 100 GLU A CA 1
ATOM 766 C C . GLU A 1 100 ? 13.649 9.033 -21.541 1.00 87.00 100 GLU A C 1
ATOM 768 O O . GLU A 1 100 ? 13.706 8.177 -20.657 1.00 87.00 100 GLU A O 1
ATOM 773 N N . PHE A 1 101 ? 12.845 10.096 -21.430 1.00 87.25 101 PHE A N 1
ATOM 774 C CA . PHE A 1 101 ? 11.955 10.281 -20.289 1.00 87.25 101 PHE A CA 1
ATOM 775 C C . PHE A 1 101 ? 10.723 9.386 -20.415 1.00 87.25 101 PHE A C 1
ATOM 777 O O . PHE A 1 101 ? 9.880 9.596 -21.288 1.00 87.25 101 PHE A O 1
ATOM 784 N N . GLU A 1 102 ? 10.576 8.475 -19.461 1.00 86.81 102 GLU A N 1
ATOM 785 C CA . GLU A 1 102 ? 9.472 7.531 -19.385 1.00 86.81 102 GLU A CA 1
ATOM 786 C C . GLU A 1 102 ? 8.524 7.874 -18.237 1.00 86.81 102 GLU A C 1
ATOM 788 O O . GLU A 1 102 ? 8.930 8.210 -17.116 1.00 86.81 102 GLU A O 1
ATOM 793 N N . ALA A 1 103 ? 7.222 7.782 -18.512 1.00 88.06 103 ALA A N 1
ATOM 794 C CA . ALA A 1 103 ? 6.184 7.955 -17.507 1.00 88.06 103 ALA A CA 1
ATOM 795 C C . ALA A 1 103 ? 4.941 7.123 -17.826 1.00 88.06 103 ALA A C 1
ATOM 797 O O . ALA A 1 103 ? 4.386 7.184 -18.923 1.00 88.06 103 ALA A O 1
ATOM 798 N N . PHE A 1 104 ? 4.450 6.397 -16.825 1.00 89.31 104 PHE A N 1
ATOM 799 C CA . PHE A 1 104 ? 3.227 5.610 -16.938 1.00 89.31 104 PHE A CA 1
ATOM 800 C C . PHE A 1 104 ? 2.514 5.461 -15.603 1.00 89.31 104 PHE A C 1
ATOM 802 O O . PHE A 1 104 ? 3.083 5.595 -14.518 1.00 89.31 104 PHE A O 1
ATOM 809 N N . TYR A 1 105 ? 1.220 5.192 -15.694 1.00 89.81 105 TYR A N 1
ATOM 810 C CA . TYR A 1 105 ? 0.363 4.899 -14.561 1.00 89.81 105 TYR A CA 1
ATOM 811 C C . TYR A 1 105 ? 0.382 3.409 -14.271 1.00 89.81 105 TYR A C 1
ATOM 813 O O . TYR A 1 105 ? 0.448 2.598 -15.187 1.00 89.81 105 TYR A O 1
ATOM 821 N N . LEU A 1 106 ? 0.268 3.068 -12.993 1.00 86.94 106 LEU A N 1
ATOM 822 C CA . LEU A 1 106 ? 0.203 1.697 -12.519 1.00 86.94 106 LEU A CA 1
ATOM 823 C C . LEU A 1 106 ? -1.129 1.436 -11.830 1.00 86.94 106 LEU A C 1
ATOM 825 O O . LEU A 1 106 ? -1.608 2.238 -11.012 1.00 86.94 106 LEU A O 1
ATOM 829 N N . ALA A 1 107 ? -1.689 0.271 -12.118 1.00 87.75 107 ALA A N 1
ATOM 830 C CA . ALA A 1 107 ? -2.872 -0.246 -11.461 1.00 87.75 107 ALA A CA 1
ATOM 831 C C . ALA A 1 107 ? -2.756 -1.761 -11.265 1.00 87.75 107 ALA A C 1
ATOM 833 O O . ALA A 1 107 ? -2.008 -2.435 -11.967 1.00 87.75 107 ALA A O 1
ATOM 834 N N . VAL A 1 108 ? -3.492 -2.298 -10.298 1.00 84.94 108 VAL A N 1
ATOM 835 C CA . VAL A 1 108 ? -3.504 -3.732 -9.988 1.00 84.94 108 VAL A CA 1
ATOM 836 C C . VAL A 1 108 ? -4.896 -4.306 -10.160 1.00 84.94 108 VAL A C 1
ATOM 838 O O . VAL A 1 108 ? -5.889 -3.652 -9.831 1.00 84.94 108 VAL A O 1
ATOM 841 N N . ASP A 1 109 ? -4.984 -5.530 -10.666 1.00 84.06 109 ASP A N 1
ATOM 842 C CA . ASP A 1 109 ? -6.248 -6.257 -10.669 1.00 84.06 109 ASP A CA 1
ATOM 843 C C . ASP A 1 109 ? -6.532 -6.927 -9.313 1.00 84.06 109 ASP A C 1
ATOM 845 O O . ASP A 1 109 ? -5.726 -6.914 -8.380 1.00 84.06 109 ASP A O 1
ATOM 849 N N . LYS A 1 110 ? -7.714 -7.537 -9.198 1.00 81.00 110 LYS A N 1
ATOM 850 C CA . LYS A 1 110 ? -8.154 -8.256 -7.991 1.00 81.00 110 LYS A CA 1
ATOM 851 C C . LYS A 1 110 ? -7.269 -9.450 -7.603 1.00 81.00 110 LYS A C 1
ATOM 853 O O . LYS A 1 110 ? -7.364 -9.912 -6.470 1.00 81.00 110 LYS A O 1
ATOM 858 N N . ASN A 1 111 ? -6.467 -9.967 -8.533 1.00 78.25 111 ASN A N 1
ATOM 859 C CA . ASN A 1 111 ? -5.557 -11.088 -8.315 1.00 78.25 111 ASN A CA 1
ATOM 860 C C . ASN A 1 111 ? -4.134 -10.607 -7.980 1.00 78.25 111 ASN A C 1
ATOM 862 O O . ASN A 1 111 ? -3.266 -11.435 -7.720 1.00 78.25 111 ASN A O 1
ATOM 866 N N . GLY A 1 112 ? -3.894 -9.290 -7.979 1.00 73.75 112 GLY A N 1
ATOM 867 C CA . GLY A 1 112 ? -2.588 -8.692 -7.718 1.00 73.75 112 GLY A CA 1
ATOM 868 C C . GLY A 1 112 ? -1.685 -8.574 -8.948 1.00 73.75 112 GLY A C 1
ATOM 869 O O . GLY A 1 112 ? -0.534 -8.182 -8.794 1.00 73.75 112 GLY A O 1
ATOM 870 N N . GLN A 1 113 ? -2.177 -8.871 -10.157 1.00 82.94 113 GLN A N 1
ATOM 871 C CA . GLN A 1 113 ? -1.411 -8.644 -11.384 1.00 82.94 113 GLN A CA 1
ATOM 872 C C . GLN A 1 113 ? -1.315 -7.138 -11.653 1.00 82.94 113 GLN A C 1
ATOM 874 O O . GLN A 1 113 ? -2.324 -6.427 -11.610 1.00 82.94 113 GLN A O 1
ATOM 879 N N . VAL A 1 114 ? -0.104 -6.665 -11.941 1.00 83.56 114 VAL A N 1
ATOM 880 C CA . VAL A 1 114 ? 0.186 -5.258 -12.233 1.00 83.56 114 VAL A CA 1
ATOM 881 C C . VAL A 1 114 ? -0.047 -4.977 -13.713 1.00 83.56 114 VAL A C 1
ATOM 883 O O . VAL A 1 114 ? 0.302 -5.791 -14.572 1.00 83.56 114 VAL A O 1
ATOM 886 N N . TYR A 1 115 ? -0.634 -3.815 -13.985 1.00 87.56 115 TYR A N 1
ATOM 887 C CA . TYR A 1 115 ? -0.859 -3.271 -15.314 1.00 87.56 115 TYR A CA 1
ATOM 888 C C . TYR A 1 115 ? -0.298 -1.858 -15.398 1.00 87.56 115 TYR A C 1
ATOM 890 O O . TYR A 1 115 ? -0.387 -1.091 -14.431 1.00 87.56 115 TYR A O 1
ATOM 898 N N . ILE A 1 116 ? 0.213 -1.508 -16.574 1.00 89.38 116 ILE A N 1
ATOM 899 C CA . ILE A 1 116 ? 0.679 -0.162 -16.895 1.00 89.38 116 ILE A CA 1
ATOM 900 C C . ILE A 1 116 ? -0.166 0.465 -17.993 1.00 89.38 116 ILE A C 1
ATOM 902 O O . ILE A 1 116 ? -0.765 -0.227 -18.815 1.00 89.38 116 ILE A O 1
ATOM 906 N N . ASN A 1 117 ? -0.219 1.792 -17.990 1.00 90.00 117 ASN A N 1
ATOM 907 C CA . ASN A 1 117 ? -0.788 2.572 -19.078 1.00 90.00 117 ASN A CA 1
ATOM 908 C C . ASN A 1 117 ? -0.078 3.929 -19.158 1.00 90.00 117 ASN A C 1
ATOM 910 O O . ASN A 1 117 ? -0.064 4.688 -18.183 1.00 90.00 117 ASN A O 1
ATOM 914 N N . HIS A 1 118 ? 0.505 4.246 -20.314 1.00 87.25 118 HIS A N 1
ATOM 915 C CA . HIS A 1 118 ? 1.207 5.512 -20.547 1.00 87.25 118 HIS A CA 1
ATOM 916 C C . HIS A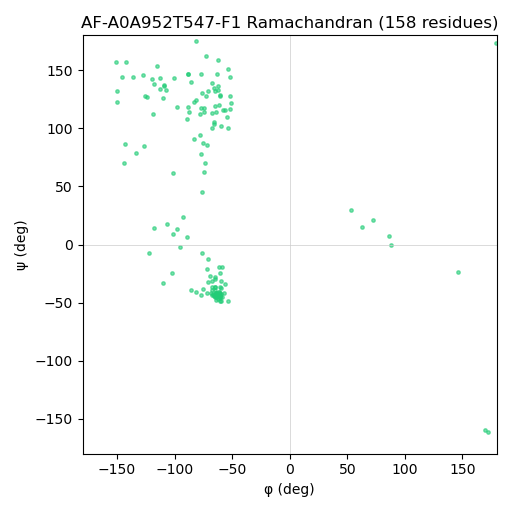 1 118 ? 0.255 6.708 -20.641 1.00 87.25 118 HIS A C 1
ATOM 918 O O . HIS A 1 118 ? 0.589 7.814 -20.215 1.00 87.25 118 HIS A O 1
ATOM 924 N N . ASN A 1 119 ? -0.956 6.495 -21.154 1.00 84.31 119 ASN A N 1
ATOM 925 C CA . ASN A 1 119 ? -1.927 7.556 -21.378 1.00 84.31 119 ASN A CA 1
ATOM 926 C C . ASN A 1 119 ? -3.360 7.073 -21.098 1.00 84.31 119 ASN A C 1
ATOM 928 O O . ASN A 1 119 ? -4.155 6.915 -22.028 1.00 84.31 119 ASN A O 1
ATOM 932 N N . PRO A 1 120 ? -3.713 6.820 -19.824 1.00 81.94 120 PRO A N 1
ATOM 933 C CA . PRO A 1 120 ? -5.063 6.415 -19.478 1.00 81.94 120 PRO A CA 1
ATOM 934 C C . PRO A 1 120 ? -6.033 7.560 -19.764 1.00 81.94 120 PRO A C 1
ATOM 936 O O . PRO A 1 120 ? -5.788 8.704 -19.370 1.00 81.94 120 PRO A O 1
ATOM 939 N N . GLU A 1 121 ? -7.163 7.231 -20.389 1.00 79.19 121 GLU A N 1
ATOM 940 C CA . GLU A 1 121 ? -8.232 8.187 -20.673 1.00 79.19 121 GLU A CA 1
ATOM 941 C C . GLU A 1 121 ? -8.682 8.930 -19.402 1.00 79.19 121 GLU A C 1
ATOM 943 O O . GLU A 1 121 ? -8.605 8.428 -18.276 1.00 79.19 121 GLU A O 1
ATOM 948 N N . TYR A 1 122 ? -9.163 10.159 -19.569 1.00 74.69 122 TYR A N 1
ATOM 949 C CA . TYR A 1 122 ? -9.764 10.911 -18.474 1.00 74.69 122 TYR A CA 1
ATOM 950 C C . TYR A 1 122 ? -11.261 10.598 -18.422 1.00 74.69 122 TYR A C 1
ATOM 952 O O . TYR A 1 122 ? -12.018 11.041 -19.278 1.00 74.69 122 TYR A O 1
ATOM 960 N N . GLY A 1 123 ? -11.688 9.841 -17.412 1.00 73.75 123 GLY A N 1
ATOM 961 C CA . GLY A 1 123 ? -13.082 9.426 -17.262 1.00 73.75 123 GLY A CA 1
ATOM 962 C C . GLY A 1 123 ? -13.304 8.543 -16.037 1.00 73.75 123 GLY A C 1
ATOM 963 O O . GLY A 1 123 ? -12.352 8.159 -15.351 1.00 73.75 123 GLY A O 1
ATOM 964 N N . GLU A 1 124 ? -14.569 8.228 -15.758 1.00 70.44 124 GLU A N 1
ATOM 965 C CA . GLU A 1 124 ? -14.950 7.306 -14.676 1.00 70.44 124 GLU A CA 1
ATOM 966 C C . GLU A 1 124 ? -14.447 5.877 -14.931 1.00 70.44 124 GLU A C 1
ATOM 968 O O . GLU A 1 124 ? -14.132 5.148 -13.993 1.00 70.44 124 GLU A O 1
ATOM 973 N N . ASP A 1 125 ? -14.287 5.506 -16.199 1.00 73.94 125 ASP A N 1
ATOM 974 C CA . ASP A 1 125 ? -13.876 4.185 -16.671 1.00 73.94 125 ASP A CA 1
ATOM 975 C C . ASP A 1 125 ? -12.377 4.091 -17.004 1.00 73.94 125 ASP A C 1
ATOM 977 O O . ASP A 1 125 ? -11.922 3.113 -17.592 1.00 73.94 125 ASP A O 1
ATOM 981 N N . ARG A 1 126 ? -11.567 5.072 -16.584 1.00 77.25 126 ARG A N 1
ATOM 982 C CA . ARG A 1 126 ? -10.121 5.113 -16.878 1.00 77.25 126 ARG A CA 1
ATOM 983 C C . ARG A 1 126 ? -9.321 3.914 -16.370 1.00 77.25 126 ARG A C 1
ATOM 985 O O . ARG A 1 126 ? -8.188 3.706 -16.793 1.00 77.25 126 ARG A O 1
ATOM 992 N N . TYR A 1 127 ? -9.880 3.183 -15.412 1.00 80.81 127 TYR A N 1
ATOM 993 C CA . TYR A 1 127 ? -9.291 1.979 -14.835 1.00 80.81 127 TYR A CA 1
ATOM 994 C C . TYR A 1 127 ? -10.006 0.710 -15.297 1.00 80.81 127 TYR A C 1
ATOM 996 O O . TYR A 1 127 ? -9.875 -0.333 -14.666 1.00 80.81 127 TYR A O 1
ATOM 1004 N N . ASP A 1 128 ? -10.776 0.776 -16.379 1.00 81.44 128 ASP A N 1
ATOM 1005 C CA . ASP A 1 128 ? -11.241 -0.428 -17.045 1.00 81.44 128 ASP A CA 1
ATOM 1006 C C . ASP A 1 128 ? -10.083 -1.087 -17.802 1.00 81.44 128 ASP A C 1
ATOM 1008 O O . ASP A 1 128 ? -9.387 -0.455 -18.602 1.00 81.44 128 ASP A O 1
ATOM 1012 N N . LYS A 1 129 ? -9.872 -2.376 -17.545 1.00 72.75 129 LYS A N 1
ATOM 1013 C CA . LYS A 1 129 ? -8.729 -3.144 -18.048 1.00 72.75 129 LYS A CA 1
ATOM 1014 C C . LYS A 1 129 ? -8.657 -3.204 -19.576 1.00 72.75 129 LYS A C 1
ATOM 1016 O O . LYS A 1 129 ? -7.574 -3.381 -20.117 1.00 72.75 129 LYS A O 1
ATOM 1021 N N . SER A 1 130 ? -9.769 -3.036 -20.292 1.00 72.50 130 SER A N 1
ATOM 1022 C CA . SER A 1 130 ? -9.791 -3.061 -21.763 1.00 72.50 130 SER A CA 1
ATOM 1023 C C . SER A 1 130 ? -9.258 -1.790 -22.439 1.00 72.50 130 SER A C 1
ATOM 1025 O O . SER A 1 130 ? -9.127 -1.775 -23.660 1.00 72.50 130 SER A O 1
ATOM 1027 N N . LYS A 1 131 ? -8.958 -0.719 -21.693 1.00 75.06 131 LYS A N 1
ATOM 1028 C CA . LYS A 1 131 ? -8.602 0.598 -22.252 1.00 75.06 131 LYS A CA 1
ATOM 1029 C C . LYS A 1 131 ? -7.096 0.891 -22.240 1.00 75.06 131 LYS A C 1
ATOM 1031 O O . LYS A 1 131 ? -6.645 1.829 -21.587 1.00 75.06 131 LYS A O 1
ATOM 1036 N N . GLY A 1 132 ? -6.312 0.077 -22.949 1.00 76.75 132 GLY A N 1
ATOM 1037 C CA . GLY A 1 132 ? -4.862 0.295 -23.103 1.00 76.75 132 GLY A CA 1
ATOM 1038 C C . GLY A 1 132 ? -4.040 0.007 -21.844 1.00 76.75 132 GLY A C 1
ATOM 1039 O O . GLY A 1 132 ? -2.939 0.524 -21.690 1.00 76.75 132 GLY A O 1
ATOM 1040 N N . TRP A 1 133 ? -4.598 -0.782 -20.924 1.00 85.88 133 TRP A N 1
ATOM 1041 C CA . TRP A 1 133 ? -3.872 -1.304 -19.775 1.00 85.88 133 TRP A CA 1
ATOM 1042 C C . TRP A 1 133 ? -3.200 -2.616 -20.146 1.00 85.88 133 TRP A C 1
ATOM 1044 O O . TRP A 1 133 ? -3.870 -3.601 -20.462 1.00 85.88 133 TRP A O 1
ATOM 1054 N N . GLU A 1 134 ? -1.879 -2.634 -20.066 1.00 86.75 134 GLU A N 1
ATOM 1055 C CA . GLU A 1 134 ? -1.071 -3.782 -20.457 1.00 86.75 134 GLU A CA 1
ATOM 1056 C C . GLU A 1 134 ? -0.505 -4.472 -19.217 1.00 86.75 134 GLU A C 1
ATOM 1058 O O . GLU A 1 134 ? -0.033 -3.787 -18.305 1.00 86.75 134 GLU A O 1
ATOM 1063 N N . PRO A 1 135 ? -0.591 -5.810 -19.121 1.00 86.06 135 PRO A N 1
ATOM 1064 C CA . PRO A 1 135 ? -0.007 -6.533 -18.003 1.00 86.06 135 PRO A CA 1
ATOM 1065 C C . PRO A 1 135 ? 1.517 -6.439 -18.064 1.00 86.06 135 PRO A C 1
ATOM 1067 O O . PRO A 1 135 ? 2.108 -6.594 -19.129 1.00 86.06 135 PRO A O 1
ATOM 1070 N N . VAL A 1 136 ? 2.145 -6.254 -16.906 1.00 82.00 136 VAL A N 1
ATOM 1071 C CA . VAL A 1 136 ? 3.607 -6.219 -16.777 1.00 82.00 136 VAL A CA 1
ATOM 1072 C C . VAL A 1 136 ? 4.075 -7.426 -15.986 1.00 82.00 136 VAL A C 1
ATOM 1074 O O . VAL A 1 136 ? 3.481 -7.778 -14.962 1.00 82.00 136 VAL A O 1
ATOM 1077 N N . THR A 1 137 ? 5.118 -8.095 -16.468 1.00 80.75 137 THR A N 1
ATOM 1078 C CA . THR A 1 137 ? 5.711 -9.217 -15.735 1.00 80.75 137 THR A CA 1
ATOM 1079 C C . THR A 1 137 ? 6.496 -8.715 -14.527 1.00 80.75 137 THR A C 1
ATOM 1081 O O . THR A 1 137 ? 6.857 -7.544 -14.432 1.00 80.75 137 THR A O 1
ATOM 1084 N N . HIS A 1 138 ? 6.782 -9.609 -13.583 1.00 74.50 138 HIS A N 1
ATOM 1085 C CA . HIS A 1 138 ? 7.583 -9.238 -12.419 1.00 74.50 138 HIS A CA 1
ATOM 1086 C C . HIS A 1 138 ? 8.980 -8.737 -12.819 1.00 74.50 138 HIS A C 1
ATOM 1088 O O . HIS A 1 138 ? 9.409 -7.696 -12.343 1.00 74.50 138 HIS A O 1
ATOM 1094 N N . GLU A 1 139 ? 9.620 -9.415 -13.772 1.00 75.31 139 GLU A N 1
ATOM 1095 C CA . GLU A 1 139 ? 10.947 -9.065 -14.296 1.00 75.31 139 GLU A CA 1
ATOM 1096 C C . GLU A 1 139 ? 10.973 -7.666 -14.932 1.00 75.31 139 GLU A C 1
ATOM 1098 O O . GLU A 1 139 ? 11.897 -6.892 -14.709 1.00 75.31 139 GLU A O 1
ATOM 1103 N N . GLN A 1 140 ? 9.935 -7.302 -15.694 1.00 79.38 140 GLN A N 1
ATOM 1104 C CA . GLN A 1 140 ? 9.821 -5.961 -16.276 1.00 79.38 140 GLN A CA 1
ATOM 1105 C C . GLN A 1 140 ? 9.609 -4.892 -15.201 1.00 79.38 140 GLN A C 1
ATOM 1107 O O . GLN A 1 140 ? 10.170 -3.802 -15.290 1.00 79.38 140 GLN A O 1
ATOM 1112 N N . LEU A 1 141 ? 8.814 -5.205 -14.174 1.00 80.94 141 LEU A N 1
ATOM 1113 C CA . LEU A 1 141 ? 8.571 -4.288 -13.067 1.00 80.94 141 LEU A CA 1
ATOM 1114 C C . LEU A 1 141 ? 9.851 -4.012 -12.269 1.00 80.94 141 LEU A C 1
ATOM 1116 O O . LEU A 1 141 ? 10.078 -2.866 -11.905 1.00 80.94 141 LEU A O 1
ATOM 1120 N N . GLU A 1 142 ? 10.700 -5.018 -12.050 1.00 78.12 142 GLU A N 1
ATOM 1121 C CA . GLU A 1 142 ? 11.992 -4.846 -11.368 1.00 78.12 142 GLU A CA 1
ATOM 1122 C C . GLU A 1 142 ? 12.924 -3.888 -12.123 1.00 78.12 142 GLU A C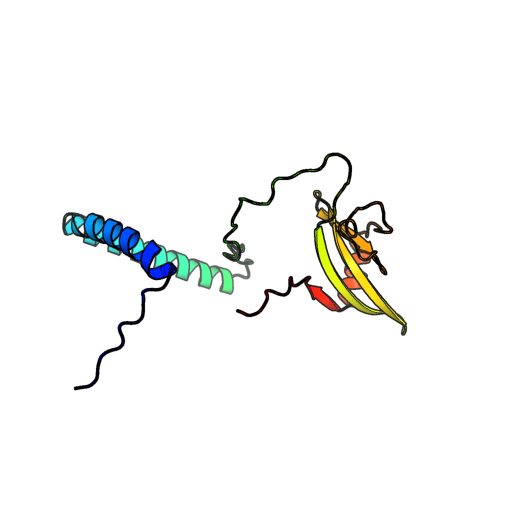 1
ATOM 1124 O O . GLU A 1 142 ? 13.557 -3.031 -11.505 1.00 78.12 142 GLU A O 1
ATOM 1129 N N . VAL A 1 143 ? 12.969 -3.976 -13.458 1.00 79.38 143 VAL A N 1
ATOM 1130 C CA . VAL A 1 143 ? 13.734 -3.030 -14.292 1.00 79.38 143 VAL A CA 1
ATOM 1131 C C . VAL A 1 143 ? 13.199 -1.608 -14.114 1.00 79.38 143 VAL A C 1
ATOM 1133 O O . VAL A 1 143 ? 13.966 -0.672 -13.892 1.00 79.38 143 VAL A O 1
ATOM 1136 N N . TYR A 1 144 ? 11.876 -1.440 -14.139 1.00 82.50 144 TYR A N 1
ATOM 1137 C CA . TYR A 1 144 ? 11.253 -0.137 -13.922 1.00 82.50 144 TYR A CA 1
ATOM 1138 C C . TYR A 1 144 ? 11.473 0.406 -12.509 1.00 82.50 144 TYR A C 1
ATOM 1140 O O . TYR A 1 144 ? 11.665 1.605 -12.354 1.00 82.50 144 TYR A O 1
ATOM 1148 N N . GLU A 1 145 ? 11.470 -0.433 -11.477 1.00 80.38 145 GLU A N 1
ATOM 1149 C CA . GLU A 1 145 ? 11.753 -0.008 -10.101 1.00 80.38 145 GLU A CA 1
ATOM 1150 C C . GLU A 1 145 ? 13.217 0.406 -9.893 1.00 80.38 145 GLU A C 1
ATOM 1152 O O . GLU A 1 145 ? 13.493 1.233 -9.021 1.00 80.38 145 GLU A O 1
ATOM 1157 N N . GLY A 1 146 ? 14.142 -0.137 -10.693 1.00 76.94 146 GLY A N 1
ATOM 1158 C CA . GLY A 1 146 ? 15.554 0.247 -10.686 1.00 76.94 146 GLY A CA 1
ATOM 1159 C C . GLY A 1 146 ? 15.816 1.627 -11.294 1.00 76.94 146 GLY A C 1
ATOM 1160 O O . GLY A 1 146 ? 16.592 2.401 -10.735 1.00 76.94 146 GLY A O 1
ATOM 1161 N N . GLU A 1 147 ? 15.143 1.945 -12.402 1.00 80.69 147 GLU A N 1
ATOM 1162 C CA . GLU A 1 147 ? 15.411 3.157 -13.197 1.00 80.69 147 GLU A CA 1
ATOM 1163 C C . GLU A 1 147 ? 14.389 4.289 -12.961 1.00 80.69 147 GLU A C 1
ATOM 1165 O O . GLU A 1 147 ? 14.682 5.472 -13.151 1.00 80.69 147 GLU A O 1
ATOM 1170 N N . LEU A 1 148 ? 13.164 3.963 -12.530 1.00 83.69 148 LEU A N 1
ATOM 1171 C CA . LEU A 1 148 ? 12.059 4.918 -12.416 1.00 83.69 148 LEU A CA 1
ATOM 1172 C C . LEU A 1 148 ? 11.656 5.177 -10.965 1.00 83.69 148 LEU A C 1
ATOM 1174 O O . LEU A 1 148 ? 11.545 4.298 -10.114 1.00 83.69 148 LEU A O 1
ATOM 1178 N N . HIS A 1 149 ? 11.300 6.426 -10.689 1.00 84.12 149 HIS A N 1
ATOM 1179 C CA . HIS A 1 149 ? 10.761 6.829 -9.401 1.00 84.12 149 HIS A CA 1
ATOM 1180 C C . HIS A 1 149 ? 9.258 6.566 -9.311 1.00 84.12 149 HIS A C 1
ATOM 1182 O O . HIS A 1 149 ? 8.453 7.135 -10.058 1.00 84.12 149 HIS A O 1
ATOM 1188 N N . PHE A 1 150 ? 8.865 5.778 -8.311 1.00 83.94 150 PHE A N 1
ATOM 1189 C CA . PHE A 1 150 ? 7.465 5.558 -7.976 1.00 83.94 150 PHE A CA 1
ATOM 1190 C C . PHE A 1 150 ? 6.854 6.754 -7.234 1.00 83.94 150 PHE A C 1
ATOM 1192 O O . PHE A 1 150 ? 7.377 7.247 -6.233 1.00 83.94 150 PHE A O 1
ATOM 1199 N N . ILE A 1 151 ? 5.691 7.201 -7.704 1.00 80.50 151 ILE A N 1
ATOM 1200 C CA . ILE A 1 151 ? 4.866 8.221 -7.064 1.00 80.50 151 ILE A CA 1
ATOM 1201 C C . ILE A 1 151 ? 3.51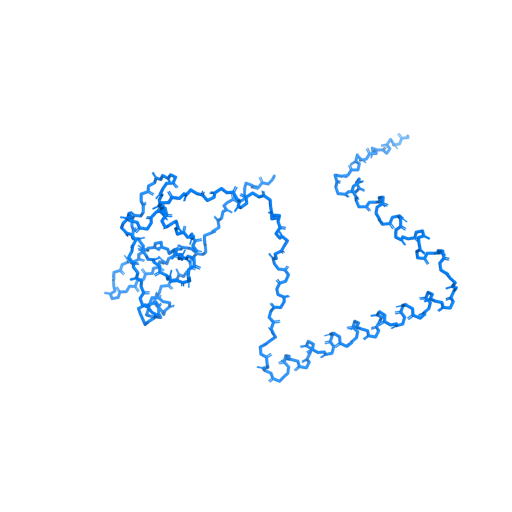6 7.587 -6.722 1.00 80.50 151 ILE A C 1
ATOM 1203 O O . ILE A 1 151 ? 2.727 7.302 -7.633 1.00 80.50 151 ILE A O 1
ATOM 1207 N N . PRO A 1 152 ? 3.202 7.408 -5.429 1.00 79.12 152 PRO A N 1
ATOM 1208 C CA . PRO A 1 152 ? 1.946 6.802 -5.016 1.00 79.12 152 PRO A CA 1
ATOM 1209 C C . PRO A 1 152 ? 0.748 7.648 -5.446 1.00 79.12 152 PRO A C 1
ATOM 1211 O O . PRO A 1 152 ? 0.786 8.886 -5.466 1.00 79.12 152 PRO A O 1
ATOM 1214 N N . HIS A 1 153 ? -0.354 6.972 -5.764 1.00 73.00 153 HIS A N 1
ATOM 1215 C CA . HIS A 1 153 ? -1.611 7.628 -6.092 1.00 73.00 153 HIS A CA 1
ATOM 1216 C C . HIS A 1 153 ? -2.236 8.223 -4.819 1.00 73.00 153 HIS A C 1
ATOM 1218 O O . HIS A 1 153 ? -3.075 7.617 -4.151 1.00 73.00 153 HIS A O 1
ATOM 1224 N N . HIS A 1 154 ? -1.837 9.443 -4.466 1.00 61.84 154 HIS A N 1
ATOM 1225 C CA . HIS A 1 154 ? -2.507 10.197 -3.417 1.00 61.84 154 HIS A CA 1
ATOM 1226 C C . HIS A 1 154 ? -3.842 10.727 -3.944 1.00 61.84 154 HIS A C 1
ATOM 1228 O O . HIS A 1 154 ? -3.879 11.635 -4.778 1.00 61.84 154 HIS A O 1
ATOM 1234 N N . LYS A 1 155 ? -4.963 10.238 -3.398 1.00 53.12 155 LYS A N 1
ATOM 1235 C CA . LYS A 1 155 ? -6.186 11.049 -3.397 1.00 53.12 155 LYS A CA 1
ATOM 1236 C C . LYS A 1 155 ? -5.828 12.342 -2.670 1.00 53.12 155 LYS A C 1
ATOM 1238 O O . LYS A 1 155 ? -5.501 12.290 -1.487 1.00 53.12 155 LYS A O 1
ATOM 1243 N N . LYS A 1 156 ? -5.862 13.486 -3.365 1.00 46.97 156 LYS A N 1
ATOM 1244 C CA . LYS A 1 156 ? -5.883 14.798 -2.708 1.00 46.97 156 LYS A CA 1
ATOM 1245 C C . LYS A 1 156 ? -7.047 14.759 -1.720 1.00 46.97 156 LYS A C 1
ATOM 1247 O O . LYS A 1 156 ? -8.198 14.905 -2.123 1.00 46.97 156 LYS A O 1
ATOM 1252 N N . SER A 1 157 ? -6.769 14.532 -0.441 1.00 42.00 157 SER A N 1
ATOM 1253 C CA . SER A 1 157 ? -7.687 14.981 0.586 1.00 42.00 157 SER A CA 1
ATOM 1254 C C . SER A 1 157 ? -7.733 16.494 0.422 1.00 42.00 157 SER A C 1
ATOM 1256 O O . SER A 1 157 ? -6.700 17.170 0.420 1.00 42.00 157 SER A O 1
ATOM 1258 N N . LEU A 1 158 ? -8.923 17.027 0.157 1.00 43.34 158 LEU A N 1
ATOM 1259 C CA . LEU A 1 158 ? -9.152 18.454 0.307 1.00 43.34 158 LEU A CA 1
ATOM 1260 C C . LEU A 1 158 ? -8.682 18.794 1.724 1.00 43.34 158 LEU A C 1
ATOM 1262 O O . LEU A 1 158 ? -9.172 18.203 2.689 1.00 43.34 158 LEU A O 1
ATOM 1266 N N . LYS A 1 159 ? -7.653 19.644 1.830 1.00 44.56 159 LYS A N 1
ATOM 1267 C CA . LYS A 1 159 ? -7.224 20.182 3.121 1.00 44.56 159 LYS A CA 1
ATOM 1268 C C . LYS A 1 159 ? -8.475 20.771 3.796 1.00 44.56 159 LYS A C 1
ATOM 1270 O O . LYS A 1 159 ? -9.178 21.519 3.112 1.00 44.56 159 LYS A O 1
ATOM 1275 N N . PRO A 1 160 ? -8.782 20.391 5.048 1.00 46.59 160 PRO A N 1
ATOM 1276 C CA . PRO A 1 160 ? -9.878 20.999 5.791 1.00 46.59 160 PRO A CA 1
ATOM 1277 C C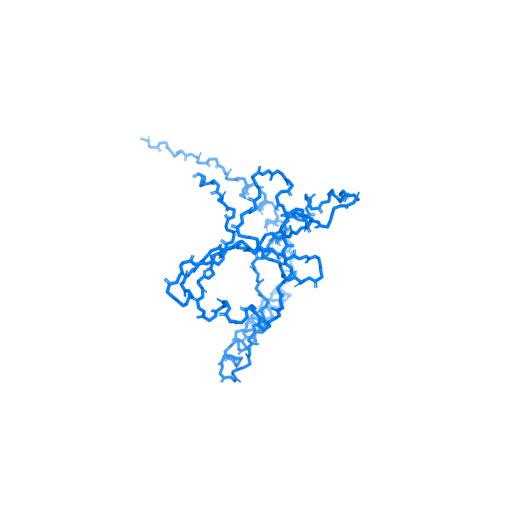 . PRO A 1 160 ? -9.634 22.491 6.030 1.00 46.59 160 PRO A C 1
ATOM 1279 O O . PRO A 1 160 ? -8.449 22.905 6.051 1.00 46.59 160 PRO A O 1
#

pLDDT: mean 72.56, std 16.48, range [36.12, 92.31]

Foldseek 3Di:
DDDDPPDDDDPCCVVVVVVVVVVVVVLVPDDPVVNVVVVVVVVVVVVVVVVVVVVCVVVVPPPPDPPPPDPDPPDPPDDDDPDFQFWAWWFKWWFDDPNHTDIWTWTATPVGFIWIARDQDPDPCSRGCVGRTHTDDPVRVVVSVVGIDTDTPDPPPPDD

Secondary structure (DSSP, 8-state):
------PPPPHHHHHHHHHHHHHHHHHHTS-HHHHHHHHHHHHHHHHHHHHHHHHHHHTT-------------TTS-----TT--BPEEEEEEEEEETTEEEEEEEEE-TT--EEEESS--SSTTTTBTTTT-EE--HHHHHHHHHHEEEEE----PPP-

Solvent-accessible surface area (backbone atoms only — not comparable to full-atom values): 9860 Å² total; per-residue (Å²): 137,84,81,79,80,78,75,77,78,49,76,63,53,68,62,45,47,65,52,52,48,56,51,48,54,56,55,69,68,46,56,72,68,58,49,52,51,53,51,50,53,51,51,52,52,51,52,50,52,55,48,51,54,53,50,31,65,74,70,70,46,79,71,78,77,82,66,88,82,68,88,71,81,86,77,80,89,77,78,87,68,90,85,64,66,58,36,45,77,53,26,32,41,38,37,54,56,100,89,40,83,45,58,32,38,34,26,29,40,95,87,65,54,42,27,38,25,71,76,55,60,91,62,96,64,42,40,33,47,87,60,70,46,42,79,54,54,72,72,59,48,52,55,45,62,74,54,28,50,77,43,71,61,71,78,80,70,77,79,129

Nearest PDB structures (foldseek):
  3tji-assembly1_A  TM=6.693E-01  e=3.243E+00  Enterobacter sp. 638
  3dfh-assembly1_C  TM=5.620E-01  e=3.844E+00  Vibrionales bacterium SWAT-3
  4v3p-assembly1_SL  TM=3.458E-01  e=1.738E+00  Triticum aestivum
  4v6i-assembly1_AL  TM=2.706E-01  e=1.642E+00  Saccharomyces cerevisiae
  8fzj-assembly1_l  TM=3.136E-01  e=4.823E+00  Escherichia coli

Sequence (160 aa):
MKSKTQSKPSAWERWSKPRIEKLNTKFNGFPQGTRKSILIVMGVLIAILCGMMVFNAIYGVPANPVSVDKITLSKDIYMPQPGTQTLTPIGKMKGEIDGEFEAFYLAVDKNGQVYINHNPEYGEDRYDKSKGWEPVTHEQLEVYEGELHFIPHHKKSLKP